Protein AF-A0A1Y5THR3-F1 (afdb_monomer_lite)

Foldseek 3Di:
DDPDPVVLVVVLVVLVVQLVDPPDDPVSNVVSVVVNVVSVVVSVVSVVLVVLVVVLVVVCVVPNPPCVVVRDPRDDPVVVPPDDD

Sequence (85 aa):
MSNSLSQLNDHLFAQIDRLSATGLTAEQIDTEVKRAGAIVSVSDTIIDTAKTQLVAAKLFAEHGNHVLPMLPQIGSSTDIEGEKS

Organism: NCBI:txid658057

Secondary structure (DSSP, 8-state):
----HHHHHHHHHHHHHHHH-TT--HHHHHHHHHHHHHHHHHHHHHHHHHHHHHHHHHHHHHHGGGGGGGS---S-GGGS-S---

pLDDT: mean 82.18, std 16.51, range [38.66, 96.56]

Structure (mmCIF, N/CA/C/O backbone):
data_AF-A0A1Y5THR3-F1
#
_entry.id   AF-A0A1Y5THR3-F1
#
loop_
_atom_site.group_PDB
_atom_site.id
_atom_site.type_symbol
_atom_site.label_atom_id
_atom_site.label_alt_id
_atom_site.label_comp_id
_atom_site.label_asym_id
_atom_site.label_entity_id
_atom_site.label_seq_id
_atom_site.pdbx_PDB_ins_code
_atom_site.Cartn_x
_atom_site.Cartn_y
_atom_site.Cartn_z
_atom_site.occupancy
_atom_site.B_iso_or_equiv
_atom_site.auth_seq_id
_atom_site.auth_comp_id
_atom_site.auth_asym_id
_atom_site.auth_atom_id
_atom_site.pdbx_PDB_model_num
ATOM 1 N N . MET A 1 1 ? 7.476 15.226 -0.133 1.00 38.66 1 MET A N 1
ATOM 2 C CA . MET A 1 1 ? 6.986 13.937 0.400 1.00 38.66 1 MET A CA 1
ATOM 3 C C . MET A 1 1 ? 7.601 12.857 -0.468 1.00 38.66 1 MET A C 1
ATOM 5 O O . MET A 1 1 ? 7.482 12.988 -1.679 1.00 38.66 1 MET A O 1
ATOM 9 N N . SER A 1 2 ? 8.362 11.907 0.083 1.00 42.94 2 SER A N 1
ATOM 10 C CA . SER A 1 2 ? 9.025 10.899 -0.757 1.00 42.94 2 SER A CA 1
ATOM 11 C C . SER A 1 2 ? 8.105 9.693 -0.936 1.00 42.94 2 SER A C 1
ATOM 13 O O . SER A 1 2 ? 7.829 8.965 0.004 1.00 42.94 2 SER A O 1
ATOM 15 N N . ASN A 1 3 ? 7.603 9.484 -2.150 1.00 63.91 3 ASN A N 1
ATOM 16 C CA . ASN A 1 3 ? 6.647 8.421 -2.476 1.00 63.91 3 ASN A CA 1
ATOM 17 C C . ASN A 1 3 ? 7.329 7.038 -2.501 1.00 63.91 3 ASN A C 1
ATOM 19 O O . ASN A 1 3 ? 7.494 6.438 -3.559 1.00 63.91 3 ASN A O 1
ATOM 23 N N . SER A 1 4 ? 7.783 6.552 -1.345 1.00 73.31 4 SER A N 1
ATOM 24 C CA . SER A 1 4 ? 8.526 5.294 -1.219 1.00 73.31 4 SER A CA 1
ATOM 25 C C . SER A 1 4 ? 7.686 4.180 -0.592 1.00 73.31 4 SER A C 1
ATOM 27 O O . SER A 1 4 ? 6.873 4.418 0.302 1.00 73.31 4 SER A O 1
ATOM 29 N N . LEU A 1 5 ? 7.948 2.938 -1.012 1.00 79.88 5 LEU A N 1
ATOM 30 C CA . LEU A 1 5 ? 7.356 1.729 -0.424 1.00 79.88 5 LEU A CA 1
ATOM 31 C C . LEU A 1 5 ? 7.638 1.597 1.083 1.00 79.88 5 LEU A C 1
ATOM 33 O O . LEU A 1 5 ? 6.818 1.048 1.812 1.00 79.88 5 LEU A O 1
ATOM 37 N N . SER A 1 6 ? 8.772 2.123 1.561 1.00 81.12 6 SER A N 1
ATOM 38 C CA . SER A 1 6 ? 9.112 2.107 2.989 1.00 81.12 6 SER A CA 1
ATOM 39 C C . SER A 1 6 ? 8.126 2.929 3.818 1.00 81.12 6 SER A C 1
ATOM 41 O O . SER A 1 6 ? 7.600 2.423 4.800 1.00 81.12 6 SER A O 1
ATOM 43 N N . GLN A 1 7 ? 7.809 4.157 3.391 1.00 82.62 7 GLN A N 1
ATOM 44 C CA . GLN A 1 7 ? 6.854 5.007 4.115 1.00 82.62 7 GLN A CA 1
ATOM 45 C C . GLN A 1 7 ? 5.453 4.402 4.138 1.00 82.62 7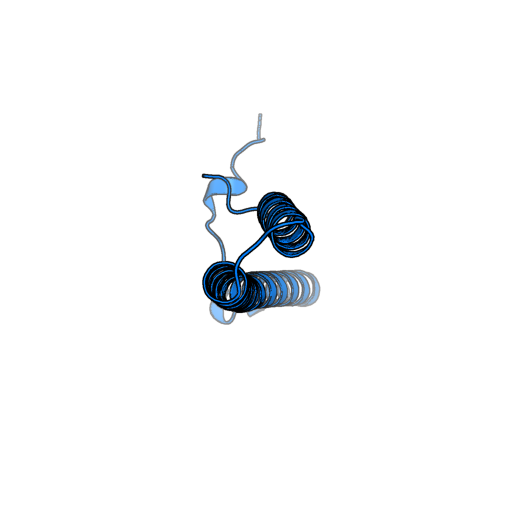 GLN A C 1
ATOM 47 O O . GLN A 1 7 ? 4.741 4.496 5.134 1.00 82.62 7 GLN A O 1
ATOM 52 N N . LEU A 1 8 ? 5.062 3.751 3.043 1.00 84.19 8 LEU A N 1
ATOM 53 C CA . LEU A 1 8 ? 3.797 3.036 2.976 1.00 84.19 8 LEU A CA 1
ATOM 54 C C . LEU A 1 8 ? 3.729 1.907 4.013 1.00 84.19 8 LEU A C 1
ATOM 56 O O . LEU A 1 8 ? 2.738 1.803 4.735 1.00 84.19 8 LEU A O 1
ATOM 60 N N . ASN A 1 9 ? 4.796 1.112 4.133 1.00 85.31 9 ASN A N 1
ATOM 61 C CA . ASN A 1 9 ? 4.899 0.077 5.161 1.00 85.31 9 ASN A CA 1
ATOM 62 C C . ASN A 1 9 ? 4.814 0.672 6.572 1.00 85.31 9 ASN A C 1
ATOM 64 O O . ASN A 1 9 ? 4.051 0.161 7.388 1.00 85.31 9 ASN A O 1
ATOM 68 N N . ASP A 1 10 ? 5.512 1.775 6.849 1.00 89.75 10 ASP A N 1
ATOM 69 C CA . ASP A 1 10 ? 5.456 2.441 8.157 1.00 89.75 10 ASP A CA 1
ATOM 70 C C . ASP A 1 10 ? 4.022 2.881 8.508 1.00 89.75 10 ASP A C 1
ATOM 72 O O . ASP A 1 10 ? 3.551 2.683 9.631 1.00 89.75 10 ASP A O 1
ATOM 76 N N . HIS A 1 11 ? 3.282 3.422 7.534 1.00 89.25 11 HIS A N 1
ATOM 77 C CA . HIS A 1 11 ? 1.878 3.793 7.718 1.00 89.25 11 HIS A CA 1
ATOM 78 C C . HIS A 1 11 ? 0.967 2.587 7.977 1.00 89.25 11 HIS A C 1
ATOM 80 O O . HIS A 1 11 ? 0.061 2.686 8.810 1.00 89.25 11 HIS A O 1
ATOM 86 N N . LEU A 1 12 ? 1.201 1.463 7.293 1.00 88.00 12 LEU A N 1
ATOM 87 C CA . LEU A 1 12 ? 0.463 0.218 7.508 1.00 88.00 12 LEU A CA 1
ATOM 88 C C . LEU A 1 12 ? 0.728 -0.354 8.906 1.00 88.00 12 LEU A C 1
ATOM 90 O O . LEU A 1 12 ? -0.221 -0.707 9.604 1.00 88.00 12 LEU A O 1
ATOM 94 N N . PHE A 1 13 ? 1.983 -0.375 9.360 1.00 91.62 13 PHE A N 1
ATOM 95 C CA . PHE A 1 13 ? 2.322 -0.828 10.711 1.00 91.62 13 PHE A CA 1
ATOM 96 C C . PHE A 1 13 ? 1.717 0.073 11.788 1.00 91.62 13 PHE A C 1
ATOM 98 O O . PHE A 1 13 ? 1.065 -0.425 12.703 1.00 91.62 13 PHE A O 1
ATOM 105 N N . ALA A 1 14 ? 1.794 1.395 11.625 1.00 92.69 14 ALA A N 1
ATOM 106 C CA . ALA A 1 14 ? 1.142 2.324 12.547 1.00 92.69 14 ALA A CA 1
ATOM 107 C C . ALA A 1 14 ? -0.389 2.135 12.598 1.00 92.69 14 ALA A C 1
ATOM 109 O O . ALA A 1 14 ? -1.023 2.406 13.620 1.00 92.69 14 ALA A O 1
ATOM 110 N N . GLN A 1 15 ? -1.008 1.695 11.498 1.00 91.19 15 GLN A N 1
ATOM 111 C CA . GLN A 1 15 ? -2.434 1.379 11.461 1.00 91.19 15 GLN A CA 1
ATOM 112 C C . GLN A 1 15 ? -2.756 0.072 12.204 1.00 91.19 15 GLN A C 1
ATOM 114 O O . GLN A 1 15 ? -3.784 0.008 12.879 1.00 91.19 15 GLN A O 1
ATOM 119 N N . ILE A 1 16 ? -1.879 -0.935 12.126 1.00 90.56 16 ILE A N 1
ATOM 120 C CA . ILE A 1 16 ? -1.976 -2.172 12.919 1.00 90.56 16 ILE A CA 1
ATOM 121 C C . ILE A 1 16 ? -1.880 -1.849 14.415 1.00 90.56 16 ILE A C 1
ATOM 123 O O . ILE A 1 16 ? -2.731 -2.293 15.186 1.00 90.56 16 ILE A O 1
ATOM 127 N N . ASP A 1 17 ? -0.925 -1.009 14.815 1.00 93.00 17 ASP A N 1
ATOM 128 C CA . ASP A 1 17 ? -0.765 -0.594 16.212 1.00 93.00 17 ASP A CA 1
ATOM 129 C C . ASP A 1 17 ? -2.022 0.113 16.734 1.00 93.00 17 ASP A C 1
ATOM 131 O O . ASP A 1 17 ? -2.522 -0.225 17.809 1.00 93.00 17 ASP A O 1
ATOM 135 N N . ARG A 1 18 ? -2.597 1.034 15.943 1.00 91.81 18 ARG A N 1
ATOM 136 C CA . ARG A 1 18 ? -3.861 1.706 16.285 1.00 91.81 18 ARG A CA 1
ATOM 137 C C . ARG A 1 18 ? -5.010 0.722 16.469 1.00 91.81 18 ARG A C 1
ATOM 139 O O . ARG A 1 18 ? -5.743 0.854 17.438 1.00 91.81 18 ARG A O 1
ATOM 146 N N . LEU A 1 19 ? -5.159 -0.261 15.582 1.00 90.81 19 LEU A N 1
ATOM 147 C CA . LEU A 1 19 ? -6.206 -1.285 15.693 1.00 90.81 19 LEU A CA 1
ATOM 148 C C . LEU A 1 19 ? -6.009 -2.213 16.901 1.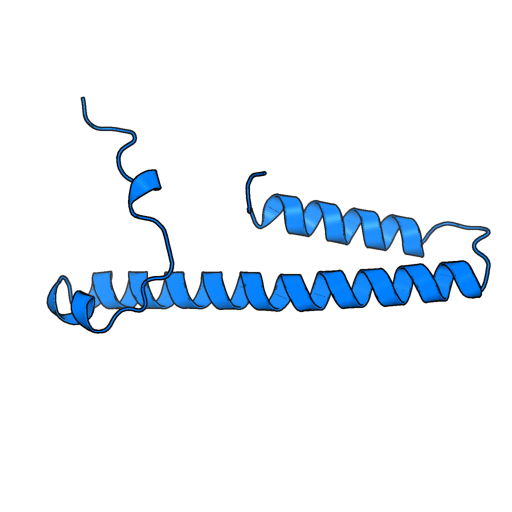00 90.81 19 LEU A C 1
ATOM 150 O O . LEU A 1 19 ? -6.984 -2.737 17.432 1.00 90.81 19 LEU A O 1
ATOM 154 N N . SER A 1 20 ? -4.763 -2.408 17.338 1.00 89.50 20 SER A N 1
ATOM 155 C CA . SER A 1 20 ? -4.419 -3.231 18.504 1.00 89.50 20 SER A CA 1
ATOM 156 C C . SER A 1 20 ? -4.584 -2.508 19.848 1.00 89.50 20 SER A C 1
ATOM 158 O O . SER A 1 20 ? -4.475 -3.133 20.906 1.00 89.50 20 SER A O 1
ATOM 160 N N . ALA A 1 21 ? -4.833 -1.193 19.825 1.00 93.50 21 ALA A N 1
ATOM 161 C CA . ALA A 1 21 ? -4.943 -0.383 21.027 1.00 93.50 21 ALA A CA 1
ATOM 162 C C . ALA A 1 21 ? -6.106 -0.852 21.915 1.00 93.50 21 ALA A C 1
ATOM 164 O O . ALA A 1 21 ? -7.218 -1.122 21.460 1.00 93.50 21 ALA A O 1
ATOM 165 N N . THR A 1 22 ? -5.850 -0.923 23.220 1.00 90.62 22 THR A N 1
ATOM 166 C CA . THR A 1 22 ? -6.878 -1.287 24.202 1.00 90.62 22 THR A CA 1
ATOM 167 C C . THR A 1 22 ? -7.759 -0.084 24.539 1.00 90.62 22 THR A C 1
ATOM 169 O O . THR A 1 22 ? -7.306 1.059 24.518 1.00 90.62 22 THR A O 1
ATOM 172 N N . GLY A 1 23 ? -9.031 -0.336 24.858 1.00 93.25 23 GLY A N 1
ATOM 173 C CA . GLY A 1 23 ? -9.968 0.712 25.282 1.00 93.25 23 GLY A CA 1
ATOM 174 C C . GLY A 1 23 ? -10.619 1.514 24.151 1.00 93.25 23 GLY A C 1
ATOM 175 O O . GLY A 1 23 ? -11.235 2.540 24.428 1.00 93.25 23 GLY A O 1
ATOM 176 N N . LEU A 1 24 ? -10.514 1.059 22.900 1.00 93.62 24 LEU A N 1
ATOM 177 C CA . LEU A 1 24 ? -11.243 1.658 21.783 1.00 93.62 24 LEU A CA 1
ATOM 178 C C . LEU A 1 24 ? -12.748 1.385 21.880 1.00 93.62 24 LEU A C 1
ATOM 180 O O . LEU A 1 24 ? -13.172 0.279 22.226 1.00 93.62 24 LEU A O 1
ATOM 184 N N . THR A 1 25 ? -13.558 2.378 21.515 1.00 96.56 25 THR A N 1
ATOM 185 C CA . THR A 1 25 ? -14.999 2.180 21.315 1.00 96.56 25 THR A CA 1
ATOM 186 C C . THR A 1 25 ? -15.274 1.477 19.985 1.00 96.56 25 THR A C 1
ATOM 188 O O . THR A 1 25 ? -14.427 1.448 19.088 1.00 96.56 25 THR A O 1
ATOM 191 N N . ALA A 1 26 ? -16.485 0.940 19.821 1.00 94.56 26 ALA A N 1
ATOM 192 C CA . ALA A 1 26 ? -16.898 0.298 18.573 1.00 94.56 26 ALA A CA 1
ATOM 193 C C . ALA A 1 26 ? -16.793 1.251 17.364 1.00 94.56 26 ALA A C 1
ATOM 195 O O . ALA A 1 26 ? -16.328 0.855 16.299 1.00 94.56 26 ALA A O 1
ATOM 196 N N . GLU A 1 27 ? -17.153 2.524 17.540 1.00 95.94 27 GLU A N 1
ATOM 197 C CA . GLU A 1 27 ? -17.077 3.558 16.500 1.00 95.94 27 GLU A CA 1
ATOM 198 C C . GLU A 1 27 ? -15.629 3.898 16.125 1.00 95.94 27 GLU A C 1
ATOM 200 O O . GLU A 1 27 ? -15.323 4.161 14.958 1.00 95.94 27 GLU A O 1
ATOM 205 N N . GLN A 1 28 ? -14.721 3.887 17.104 1.00 94.88 28 GLN A N 1
ATOM 206 C CA . GLN A 1 28 ? -13.296 4.103 16.856 1.00 94.88 28 GLN A CA 1
ATOM 207 C C . GLN A 1 28 ? -12.694 2.932 16.080 1.00 94.88 28 GLN A C 1
ATOM 209 O O . GLN A 1 28 ? -11.972 3.161 15.112 1.00 94.88 28 GLN A O 1
ATOM 214 N N . ILE A 1 29 ? -13.046 1.693 16.440 1.00 94.62 29 ILE A N 1
ATOM 215 C CA . ILE A 1 29 ? -12.632 0.499 15.692 1.00 94.62 29 ILE A CA 1
ATOM 216 C C . ILE A 1 29 ? -13.134 0.580 14.247 1.00 94.62 29 ILE A C 1
ATOM 218 O O . ILE A 1 29 ? -12.340 0.422 13.324 1.00 94.62 29 ILE A O 1
ATOM 222 N N . ASP A 1 30 ? -14.415 0.890 14.030 1.00 95.25 30 ASP A N 1
ATOM 223 C CA . ASP A 1 30 ? -14.985 1.030 12.682 1.00 95.25 30 ASP A CA 1
ATOM 224 C C . ASP A 1 30 ? -14.262 2.109 11.853 1.00 95.25 30 ASP A C 1
ATOM 226 O O . ASP A 1 30 ? -13.944 1.910 10.677 1.00 95.25 30 ASP A O 1
ATOM 230 N N . THR A 1 31 ? -13.915 3.233 12.483 1.00 95.31 31 THR A N 1
ATOM 231 C CA . THR A 1 31 ? -13.142 4.306 11.842 1.00 95.31 31 THR A CA 1
ATOM 232 C C . THR A 1 31 ? -11.745 3.837 11.433 1.00 95.31 31 THR A C 1
ATOM 234 O O . THR A 1 31 ? -11.312 4.089 10.305 1.00 95.31 31 THR A O 1
ATOM 237 N N . GLU A 1 32 ? -11.030 3.148 12.323 1.00 93.62 32 GLU A N 1
ATOM 238 C CA . GLU A 1 32 ? -9.690 2.636 12.030 1.00 93.62 32 GLU A CA 1
ATOM 239 C C . GLU A 1 32 ? -9.725 1.514 10.979 1.00 93.62 32 GLU A C 1
ATOM 241 O O . GLU A 1 32 ? -8.850 1.466 10.118 1.00 93.62 32 GLU A O 1
ATOM 246 N N . VAL A 1 33 ? -10.761 0.670 10.959 1.00 93.81 33 VAL A N 1
ATOM 247 C CA . VAL A 1 33 ? -10.959 -0.346 9.909 1.00 93.81 33 VAL A CA 1
ATOM 248 C C . VAL A 1 33 ? -11.161 0.313 8.544 1.00 93.81 33 VAL A C 1
ATOM 250 O O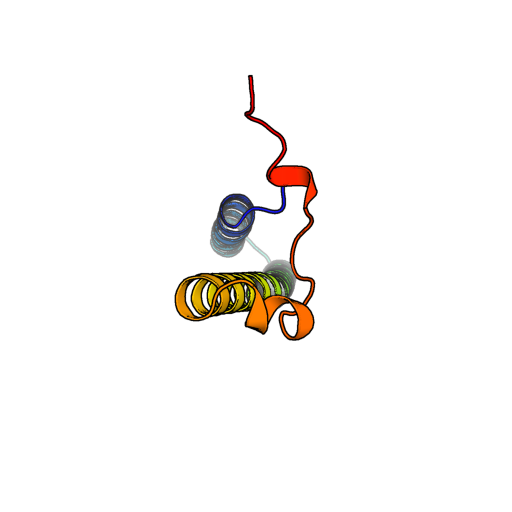 . VAL A 1 33 ? -10.497 -0.058 7.574 1.00 93.81 33 VAL A O 1
ATOM 253 N N . LYS A 1 34 ? -12.020 1.338 8.454 1.00 95.38 34 LYS A N 1
ATOM 254 C CA . LYS A 1 34 ? -12.238 2.093 7.207 1.00 95.38 34 LYS A CA 1
ATOM 255 C C . LYS A 1 34 ? -10.962 2.776 6.727 1.00 95.38 34 LYS A C 1
ATOM 257 O O . LYS A 1 34 ? -10.647 2.731 5.538 1.00 95.38 34 LYS A O 1
ATOM 262 N N . ARG A 1 35 ? -10.203 3.380 7.647 1.00 92.06 35 ARG A N 1
ATOM 263 C CA . ARG A 1 35 ? -8.920 4.015 7.328 1.00 92.06 35 ARG A CA 1
ATOM 264 C C . ARG A 1 35 ? -7.903 2.993 6.824 1.00 92.06 35 ARG A C 1
ATOM 266 O O . ARG A 1 35 ? -7.271 3.241 5.802 1.00 92.06 35 ARG A O 1
ATOM 273 N N . ALA A 1 36 ? -7.781 1.849 7.495 1.00 92.56 36 ALA A N 1
ATOM 274 C CA . ALA A 1 36 ? -6.904 0.764 7.069 1.00 92.56 36 ALA A CA 1
ATOM 275 C C . ALA A 1 36 ? -7.250 0.281 5.656 1.00 92.56 36 ALA A C 1
ATOM 277 O O . ALA A 1 36 ? -6.364 0.192 4.810 1.00 92.56 36 ALA A O 1
ATOM 278 N N . GLY A 1 37 ? -8.537 0.064 5.370 1.00 92.94 37 GLY A N 1
ATOM 279 C CA . GLY A 1 37 ? -9.001 -0.331 4.039 1.00 92.94 37 GLY A CA 1
ATOM 280 C C . GLY A 1 37 ? -8.645 0.687 2.951 1.00 92.94 37 GLY A C 1
ATOM 281 O O . GLY A 1 37 ? -8.163 0.308 1.886 1.00 92.94 37 GLY A O 1
ATOM 282 N N . ALA A 1 38 ? -8.809 1.984 3.230 1.00 93.81 38 ALA A N 1
ATOM 283 C CA . ALA A 1 38 ? -8.422 3.039 2.294 1.00 93.81 38 ALA A CA 1
ATOM 284 C C . ALA A 1 38 ? -6.904 3.057 2.030 1.00 93.81 38 ALA A C 1
ATOM 286 O O . ALA A 1 38 ? -6.488 3.189 0.879 1.00 93.81 38 ALA A O 1
ATOM 287 N N . ILE A 1 39 ? -6.077 2.877 3.069 1.00 89.50 39 ILE A N 1
ATOM 288 C CA . ILE A 1 39 ? -4.615 2.809 2.919 1.00 89.50 39 ILE A CA 1
ATOM 289 C C . ILE A 1 39 ? -4.223 1.600 2.066 1.00 89.50 39 ILE A C 1
ATOM 291 O O . ILE A 1 39 ? -3.418 1.753 1.149 1.00 89.50 39 ILE A O 1
ATOM 295 N N . VAL A 1 40 ? -4.804 0.422 2.313 1.00 90.50 40 VAL A N 1
ATOM 296 C CA . VAL A 1 40 ? -4.537 -0.790 1.517 1.00 90.50 40 VAL A CA 1
ATOM 297 C C . VAL A 1 40 ? -4.909 -0.573 0.049 1.00 90.50 40 VAL A C 1
ATOM 299 O O . VAL A 1 40 ? -4.096 -0.834 -0.829 1.00 90.50 40 VAL A O 1
ATOM 302 N N . SER A 1 41 ? -6.074 0.012 -0.235 1.00 92.56 41 SER A N 1
ATOM 303 C CA . SER A 1 41 ? -6.500 0.272 -1.617 1.00 92.56 41 SER A CA 1
ATOM 304 C C . SER A 1 41 ? -5.543 1.203 -2.378 1.00 92.56 41 SER A C 1
ATOM 306 O O . SER A 1 41 ? -5.207 0.952 -3.539 1.00 92.56 41 SER A O 1
ATOM 308 N N . VAL A 1 42 ? -5.058 2.266 -1.728 1.00 86.94 42 VAL A N 1
ATOM 309 C CA . VAL A 1 42 ? -4.044 3.149 -2.326 1.00 86.94 42 VAL A CA 1
ATOM 310 C C . VAL A 1 42 ? -2.706 2.415 -2.478 1.00 86.94 42 VAL A C 1
ATOM 312 O O . VAL A 1 42 ? -2.033 2.572 -3.497 1.00 86.94 42 VAL A O 1
ATOM 315 N N . SER A 1 43 ? -2.344 1.576 -1.502 1.00 87.50 43 SER A N 1
ATOM 316 C CA . SER A 1 43 ? -1.126 0.755 -1.520 1.00 87.50 43 SER A CA 1
ATOM 317 C C . SER A 1 43 ? -1.078 -0.173 -2.730 1.00 87.50 43 SER A C 1
ATOM 319 O O . SER A 1 43 ? -0.062 -0.223 -3.423 1.00 87.50 43 SER A O 1
ATOM 321 N N . ASP A 1 44 ? -2.185 -0.856 -3.021 1.00 91.25 44 ASP A N 1
ATOM 322 C CA . ASP A 1 44 ? -2.296 -1.774 -4.157 1.00 91.25 44 ASP A CA 1
ATOM 323 C C . ASP A 1 44 ? -2.035 -1.047 -5.484 1.00 91.25 44 ASP A C 1
ATOM 325 O O . ASP A 1 44 ? -1.257 -1.516 -6.315 1.00 91.25 44 ASP A O 1
ATOM 329 N N . THR A 1 45 ? -2.579 0.165 -5.637 1.00 89.31 45 THR A N 1
ATOM 330 C CA . THR A 1 45 ? -2.366 1.000 -6.834 1.00 89.31 45 THR A CA 1
ATOM 331 C C . THR A 1 45 ? -0.890 1.388 -7.008 1.00 89.31 45 THR A C 1
ATOM 333 O O . THR A 1 45 ? -0.356 1.375 -8.123 1.00 89.31 45 THR A O 1
ATOM 336 N N . ILE A 1 46 ? -0.199 1.711 -5.909 1.00 86.50 46 ILE A N 1
ATOM 337 C CA . ILE A 1 46 ? 1.238 2.034 -5.917 1.00 86.50 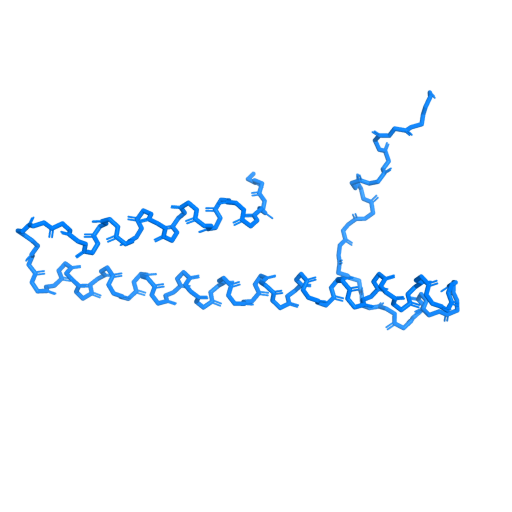46 ILE A CA 1
ATOM 338 C C . ILE A 1 46 ? 2.061 0.803 -6.315 1.00 86.50 46 ILE A C 1
ATOM 340 O O . ILE A 1 46 ? 2.956 0.899 -7.157 1.00 86.50 46 ILE A O 1
ATOM 344 N N . ILE A 1 47 ? 1.748 -0.360 -5.741 1.00 88.06 47 ILE A N 1
ATOM 345 C CA . ILE A 1 47 ? 2.438 -1.619 -6.035 1.00 88.06 47 ILE A CA 1
ATOM 346 C C . ILE A 1 47 ? 2.258 -2.003 -7.506 1.00 88.06 47 ILE A C 1
ATOM 348 O O . ILE A 1 47 ? 3.226 -2.393 -8.158 1.00 88.06 47 ILE A O 1
ATOM 352 N N . ASP A 1 48 ? 1.055 -1.867 -8.056 1.00 89.81 48 ASP A N 1
ATOM 353 C CA . ASP A 1 48 ? 0.793 -2.190 -9.460 1.00 89.81 48 ASP A CA 1
ATOM 354 C C . ASP A 1 48 ? 1.496 -1.224 -10.421 1.00 89.81 48 ASP A C 1
ATOM 356 O O . ASP A 1 48 ? 2.038 -1.645 -11.449 1.00 89.81 48 ASP A O 1
ATOM 360 N N . THR A 1 49 ? 1.613 0.049 -10.040 1.00 85.94 49 THR A N 1
ATOM 361 C CA . THR A 1 49 ? 2.453 1.019 -10.756 1.00 85.94 49 THR A CA 1
ATOM 362 C C . THR A 1 49 ? 3.920 0.574 -10.754 1.00 85.94 49 THR A C 1
ATOM 364 O O . THR A 1 49 ? 4.542 0.503 -11.816 1.00 85.94 49 THR A O 1
ATOM 367 N N . ALA A 1 50 ? 4.464 0.183 -9.595 1.00 86.88 50 ALA A N 1
ATOM 368 C CA . ALA A 1 50 ? 5.846 -0.289 -9.470 1.00 86.88 50 ALA A CA 1
ATOM 369 C C . ALA A 1 50 ? 6.103 -1.589 -10.259 1.00 86.88 50 ALA A C 1
ATOM 371 O O . ALA A 1 50 ? 7.131 -1.726 -10.926 1.00 86.88 50 ALA A O 1
ATOM 372 N N . LYS A 1 51 ? 5.155 -2.538 -10.255 1.00 89.06 51 LYS A N 1
ATOM 373 C CA . LYS A 1 51 ? 5.223 -3.744 -11.101 1.00 89.06 51 LYS A CA 1
ATOM 374 C C . LYS A 1 51 ? 5.280 -3.373 -12.579 1.00 89.06 51 LYS A C 1
ATOM 376 O O . LYS A 1 51 ? 6.079 -3.948 -13.316 1.00 89.06 51 LYS A O 1
ATOM 381 N N . THR A 1 52 ? 4.470 -2.406 -13.007 1.00 88.81 52 THR A N 1
ATOM 382 C CA . THR A 1 52 ? 4.444 -1.958 -14.404 1.00 88.81 52 THR A CA 1
ATOM 383 C C . THR A 1 52 ? 5.781 -1.331 -14.810 1.00 88.81 52 THR A C 1
ATOM 385 O O . THR A 1 52 ? 6.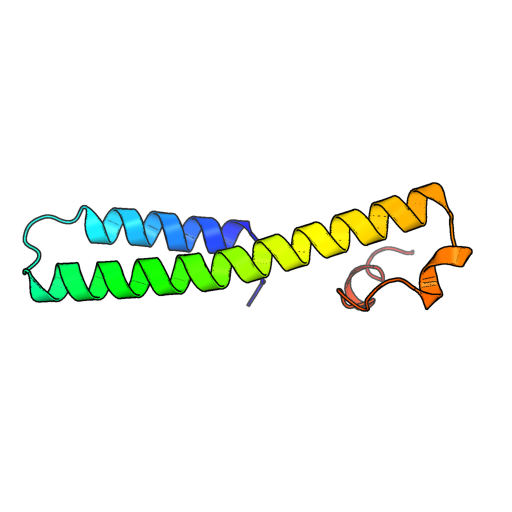306 -1.654 -15.874 1.00 88.81 52 THR A O 1
ATOM 388 N N . GLN A 1 53 ? 6.393 -0.524 -13.937 1.00 86.88 53 GLN A N 1
ATOM 389 C CA . GLN A 1 53 ? 7.746 0.011 -14.150 1.00 86.88 53 GLN A CA 1
ATOM 390 C C . GLN A 1 53 ? 8.793 -1.098 -14.290 1.00 86.88 53 GLN A C 1
ATOM 392 O O . GLN A 1 53 ? 9.633 -1.055 -15.187 1.00 86.88 53 GLN A O 1
ATOM 397 N N . LEU A 1 54 ? 8.729 -2.123 -13.438 1.00 89.25 54 LEU A N 1
ATOM 398 C CA . LEU A 1 54 ? 9.657 -3.250 -13.484 1.00 89.25 54 LEU A CA 1
ATOM 399 C C . LEU A 1 54 ? 9.500 -4.078 -14.767 1.00 89.25 54 LEU A C 1
ATOM 401 O O . LEU A 1 54 ? 10.497 -4.517 -15.339 1.00 89.25 54 LEU A O 1
ATOM 405 N N . VAL A 1 55 ? 8.270 -4.273 -15.248 1.00 90.94 55 VAL A N 1
ATOM 406 C CA . VAL A 1 55 ? 8.009 -4.915 -16.547 1.00 90.94 55 VAL A CA 1
ATOM 407 C C . VAL A 1 55 ? 8.573 -4.071 -17.691 1.00 90.94 55 VAL A C 1
ATOM 409 O O . VAL A 1 55 ? 9.240 -4.617 -18.565 1.00 90.94 55 VAL A O 1
ATOM 412 N N . ALA A 1 56 ? 8.377 -2.750 -17.661 1.00 87.69 56 ALA A N 1
ATOM 413 C CA . ALA A 1 56 ? 8.939 -1.844 -18.659 1.00 87.69 56 ALA A CA 1
ATOM 414 C C . ALA A 1 56 ? 10.477 -1.903 -18.690 1.00 87.69 56 ALA A C 1
ATOM 416 O O . ALA A 1 56 ? 11.072 -2.025 -19.761 1.00 87.69 56 ALA A O 1
ATOM 417 N N . ALA A 1 57 ? 11.118 -1.903 -17.517 1.00 88.38 57 ALA A N 1
ATOM 418 C CA . ALA A 1 57 ? 12.567 -2.029 -17.387 1.00 88.38 57 ALA A CA 1
ATOM 419 C C . ALA A 1 57 ? 13.092 -3.372 -17.923 1.00 88.38 57 ALA A C 1
ATOM 421 O O . ALA A 1 57 ? 14.100 -3.399 -18.627 1.00 88.38 57 ALA A O 1
ATOM 422 N N . LYS A 1 58 ? 12.395 -4.484 -17.644 1.00 91.69 58 LYS A N 1
ATOM 423 C CA . LYS A 1 58 ? 12.733 -5.805 -18.201 1.00 91.69 58 LYS A CA 1
ATOM 424 C C . LYS A 1 58 ? 12.617 -5.828 -19.720 1.00 91.69 58 LYS A C 1
ATOM 426 O O . LYS A 1 58 ? 13.550 -6.251 -20.391 1.00 91.69 58 LYS A O 1
ATOM 431 N N . LEU A 1 59 ? 11.507 -5.323 -20.258 1.00 91.31 59 LEU A N 1
ATOM 432 C CA . LEU A 1 59 ? 11.280 -5.301 -21.699 1.00 91.31 59 LEU A CA 1
ATOM 433 C C . LEU A 1 59 ? 12.358 -4.475 -22.413 1.00 91.31 59 LEU A C 1
ATOM 435 O O . LEU A 1 59 ? 12.865 -4.895 -23.452 1.00 91.31 59 LEU A O 1
ATOM 439 N N . PHE A 1 60 ? 12.748 -3.339 -21.825 1.00 88.75 60 PHE A N 1
ATOM 440 C CA . PHE A 1 60 ? 13.860 -2.526 -22.308 1.00 88.75 60 PHE A CA 1
ATOM 441 C C . PHE A 1 60 ? 15.201 -3.266 -22.246 1.00 88.75 60 PHE A C 1
ATOM 443 O O . PHE A 1 60 ? 15.955 -3.230 -23.213 1.00 88.75 60 PHE A O 1
ATOM 450 N N . ALA A 1 61 ? 15.500 -3.964 -21.148 1.00 90.75 61 ALA A N 1
ATOM 451 C CA . ALA A 1 61 ? 16.730 -4.746 -21.026 1.00 90.75 61 ALA A CA 1
ATOM 452 C C . ALA A 1 61 ? 16.816 -5.880 -22.067 1.00 90.75 61 ALA A C 1
ATOM 454 O O . ALA A 1 61 ? 17.904 -6.185 -22.549 1.00 90.75 61 ALA A O 1
ATOM 455 N N . GLU A 1 62 ? 15.681 -6.479 -22.433 1.00 93.88 62 GLU A N 1
ATOM 456 C CA . GLU A 1 62 ? 15.600 -7.581 -23.400 1.00 93.88 62 GLU A CA 1
ATOM 457 C C . GLU A 1 62 ? 15.627 -7.115 -24.868 1.00 93.88 62 GLU A C 1
ATOM 459 O O . GLU A 1 62 ? 16.232 -7.776 -25.709 1.00 93.88 62 GLU A O 1
ATOM 464 N N . HIS A 1 63 ? 14.985 -5.987 -25.191 1.00 92.38 63 HIS A N 1
ATOM 465 C CA . HIS A 1 63 ? 14.736 -5.564 -26.581 1.00 92.38 63 HIS A CA 1
ATOM 466 C C . HIS A 1 63 ? 15.386 -4.219 -26.953 1.00 92.38 63 HIS A C 1
ATOM 468 O O . HIS A 1 63 ? 15.321 -3.783 -28.107 1.00 92.38 63 HIS A O 1
ATOM 474 N N . GLY A 1 64 ? 16.008 -3.539 -25.990 1.00 89.00 64 GLY A N 1
ATOM 475 C CA . GLY A 1 64 ? 16.654 -2.245 -26.170 1.00 89.00 64 GLY A CA 1
ATOM 476 C C . GLY A 1 64 ? 15.688 -1.133 -26.584 1.00 89.00 64 GLY A C 1
ATOM 477 O O . GLY A 1 64 ? 14.506 -1.117 -26.242 1.00 89.00 64 GLY A O 1
ATOM 478 N N . ASN A 1 65 ? 16.188 -0.176 -27.365 1.00 89.12 65 ASN A N 1
ATOM 479 C CA . ASN A 1 65 ? 15.449 1.045 -27.706 1.00 89.12 65 ASN A CA 1
ATOM 480 C C . ASN A 1 65 ? 14.190 0.816 -28.563 1.00 89.12 65 ASN A C 1
ATOM 482 O O . ASN A 1 65 ? 13.350 1.710 -28.653 1.00 89.12 65 ASN A O 1
ATOM 486 N N . HIS A 1 66 ? 14.031 -0.356 -29.183 1.00 88.56 66 HIS A N 1
ATOM 487 C CA . HIS A 1 66 ? 12.893 -0.648 -30.060 1.00 88.56 66 HIS A CA 1
ATOM 488 C C . HIS A 1 66 ? 11.553 -0.680 -29.323 1.00 88.56 66 HIS A C 1
ATOM 490 O O . HIS A 1 66 ? 10.520 -0.417 -29.936 1.00 88.56 66 HIS A O 1
ATOM 496 N N . VAL A 1 67 ? 11.563 -0.963 -28.018 1.00 85.75 67 VAL A N 1
ATOM 497 C CA . VAL A 1 67 ? 10.336 -1.029 -27.213 1.00 85.75 67 VAL A CA 1
ATOM 498 C C . VAL A 1 67 ? 9.965 0.302 -26.568 1.00 85.75 67 VAL A C 1
ATOM 500 O O . VAL A 1 67 ? 8.831 0.447 -26.126 1.00 85.75 67 VAL A O 1
ATOM 503 N N . LEU A 1 68 ? 10.862 1.297 -26.566 1.00 83.44 68 LEU A N 1
ATOM 504 C CA . LEU A 1 68 ? 10.615 2.608 -25.949 1.00 83.44 68 LEU A CA 1
ATOM 505 C C . LEU A 1 68 ? 9.312 3.286 -26.414 1.00 83.44 68 LEU A C 1
ATOM 507 O O . LEU A 1 68 ? 8.604 3.795 -25.550 1.00 83.44 68 LEU A O 1
ATOM 511 N N . PRO A 1 69 ? 8.925 3.266 -27.710 1.00 88.31 69 PRO A N 1
ATOM 512 C CA . PRO A 1 69 ? 7.661 3.866 -28.149 1.00 88.31 69 PRO A CA 1
ATOM 513 C C . PRO A 1 69 ? 6.411 3.160 -27.602 1.00 88.31 69 PRO A C 1
ATOM 515 O O . PRO A 1 69 ? 5.323 3.725 -27.650 1.00 88.31 69 PRO A O 1
ATOM 518 N N . MET A 1 70 ? 6.557 1.917 -27.131 1.00 83.25 70 MET A N 1
ATOM 519 C CA . MET A 1 70 ? 5.474 1.085 -26.601 1.00 83.25 70 MET A CA 1
ATOM 520 C C . MET A 1 70 ? 5.445 1.051 -25.069 1.00 83.25 70 MET A C 1
ATOM 522 O O . MET A 1 70 ? 4.478 0.554 -24.493 1.00 83.25 70 MET A O 1
ATOM 526 N N . LEU A 1 71 ? 6.489 1.551 -24.398 1.00 84.75 71 LEU A N 1
ATOM 527 C CA . LEU A 1 71 ? 6.533 1.581 -22.942 1.00 84.75 71 LEU A CA 1
ATOM 528 C C . LEU A 1 71 ? 5.655 2.713 -22.401 1.00 84.75 71 LEU A C 1
ATOM 530 O O . LEU A 1 71 ? 5.711 3.839 -22.901 1.00 84.75 71 LEU A O 1
ATOM 534 N N . PRO A 1 72 ? 4.854 2.449 -21.357 1.00 77.06 72 PRO A N 1
ATOM 535 C CA . PRO A 1 72 ? 4.067 3.493 -20.730 1.00 77.06 72 PRO A CA 1
ATOM 536 C C . PRO A 1 72 ? 5.001 4.483 -20.014 1.00 77.06 72 PRO A C 1
ATOM 538 O O . PRO A 1 72 ? 5.995 4.087 -19.400 1.00 77.06 72 PRO A O 1
ATOM 541 N N . GLN A 1 73 ? 4.681 5.779 -20.070 1.00 73.94 73 GLN A N 1
ATOM 542 C CA . GLN A 1 73 ? 5.416 6.818 -19.340 1.00 73.94 73 GLN A CA 1
ATOM 543 C C . GLN A 1 73 ? 5.098 6.733 -17.843 1.00 73.94 73 GLN A C 1
ATOM 545 O O . GLN A 1 73 ? 4.242 7.447 -17.327 1.00 73.94 73 GLN A O 1
ATOM 550 N N . ILE A 1 74 ? 5.764 5.814 -17.149 1.00 68.75 74 ILE A N 1
ATOM 551 C CA . ILE A 1 74 ? 5.576 5.574 -15.719 1.00 68.75 74 ILE A CA 1
ATOM 552 C C . ILE A 1 74 ? 6.914 5.833 -15.032 1.00 68.75 74 ILE A C 1
ATOM 554 O O . ILE A 1 74 ? 7.720 4.931 -14.834 1.00 68.75 74 ILE A O 1
ATOM 558 N N . GLY A 1 75 ? 7.171 7.093 -14.695 1.00 60.41 75 GLY A N 1
ATOM 559 C CA . GLY A 1 75 ? 8.417 7.554 -14.077 1.00 60.41 75 GLY A CA 1
ATOM 560 C C . GLY A 1 75 ? 8.896 8.862 -14.702 1.00 60.41 75 GLY A C 1
ATOM 561 O O . GLY A 1 75 ? 8.706 9.091 -15.894 1.00 60.41 75 GLY A O 1
ATOM 562 N N . SER A 1 76 ? 9.490 9.741 -13.898 1.00 50.97 76 SER A N 1
ATOM 563 C CA . SER A 1 76 ? 10.104 10.981 -14.375 1.00 50.97 76 SER A CA 1
ATOM 564 C C . SER A 1 76 ? 11.586 10.755 -14.670 1.00 50.97 76 SER A C 1
ATOM 566 O O . SER A 1 76 ? 12.314 10.230 -13.832 1.00 50.97 76 SER A O 1
ATOM 568 N N . SER A 1 77 ? 12.057 11.196 -15.838 1.00 53.16 77 SER A N 1
ATOM 569 C CA . SER A 1 77 ? 13.476 11.164 -16.235 1.00 53.16 77 SER A CA 1
ATOM 570 C C . SER A 1 77 ? 14.404 11.985 -15.324 1.00 53.16 77 SER A C 1
ATOM 572 O O . SER A 1 77 ? 15.619 11.897 -15.455 1.00 53.16 77 SER A O 1
ATOM 574 N N . THR A 1 78 ? 13.852 12.770 -14.396 1.00 45.41 78 THR A N 1
ATOM 575 C CA . THR A 1 78 ? 14.581 13.676 -13.498 1.00 45.41 78 THR A CA 1
ATOM 576 C C . THR A 1 78 ? 15.373 12.995 -12.382 1.00 45.41 78 THR A C 1
ATOM 578 O O . THR A 1 78 ? 16.225 13.654 -11.798 1.00 45.41 78 THR A O 1
ATOM 581 N N . ASP A 1 79 ? 15.167 11.705 -12.104 1.00 46.94 79 ASP A N 1
ATOM 582 C CA . ASP A 1 79 ? 15.889 11.023 -11.012 1.00 46.94 79 ASP A CA 1
ATOM 583 C C . ASP A 1 79 ? 17.189 10.331 -11.476 1.00 46.94 79 ASP A C 1
ATOM 585 O O . ASP A 1 79 ? 17.943 9.821 -10.650 1.00 46.94 79 ASP A O 1
ATOM 589 N N . ILE A 1 80 ? 17.481 10.315 -12.786 1.00 49.59 80 ILE A N 1
ATOM 590 C CA . ILE A 1 80 ? 18.662 9.633 -13.360 1.00 49.5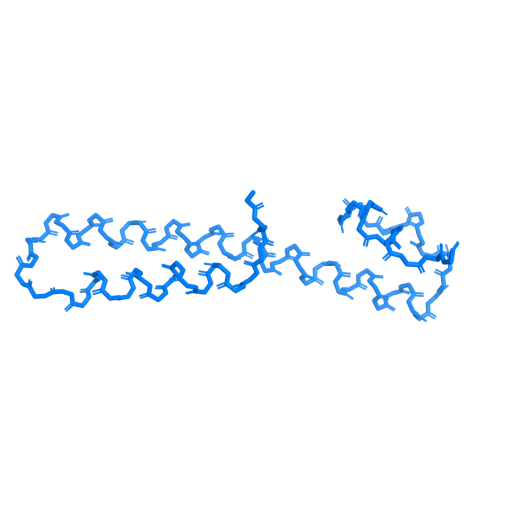9 80 ILE A CA 1
ATOM 591 C C . ILE A 1 80 ? 19.821 10.615 -13.657 1.00 49.59 80 ILE A C 1
ATOM 593 O O . ILE A 1 80 ? 20.956 10.192 -13.858 1.00 49.59 80 ILE A O 1
ATOM 597 N N . GLU A 1 81 ? 19.600 11.935 -13.613 1.00 39.28 81 GLU A N 1
ATOM 598 C CA . GLU A 1 81 ? 20.634 12.953 -13.914 1.00 39.28 81 GLU A CA 1
ATOM 599 C C . GLU A 1 81 ? 21.506 13.370 -12.711 1.00 39.28 81 GLU A C 1
ATOM 601 O O . GLU A 1 81 ? 22.158 14.411 -12.726 1.00 39.28 81 GLU A O 1
ATOM 606 N N . GLY A 1 82 ? 21.566 12.544 -11.669 1.00 46.12 82 GLY A N 1
ATOM 607 C CA . GLY A 1 82 ? 22.304 12.829 -10.440 1.00 46.12 82 GLY A CA 1
ATOM 608 C C . GLY A 1 82 ? 23.590 12.031 -10.242 1.00 46.12 82 GLY A C 1
ATOM 609 O O . GLY A 1 82 ? 23.803 11.611 -9.120 1.00 46.12 82 GLY A O 1
ATOM 610 N N . GLU A 1 83 ? 24.402 11.773 -11.276 1.00 43.84 83 GLU A N 1
ATOM 611 C CA . GLU A 1 83 ? 25.836 11.417 -11.137 1.00 43.84 83 GLU A CA 1
ATOM 612 C C . GLU A 1 83 ? 26.504 11.250 -12.519 1.00 43.84 83 GLU A C 1
ATOM 614 O O . GLU A 1 83 ? 26.748 10.149 -13.013 1.00 43.84 83 GLU A O 1
ATOM 619 N N . LYS A 1 84 ? 26.839 12.364 -13.176 1.00 42.03 84 LYS A N 1
ATOM 620 C CA . LYS A 1 84 ? 27.981 12.397 -14.101 1.00 42.03 84 LYS A CA 1
ATOM 621 C C . LYS A 1 84 ? 28.794 13.662 -13.842 1.00 42.03 84 LYS A C 1
ATOM 623 O O . LYS A 1 84 ? 28.285 14.751 -14.065 1.00 42.03 84 LYS A O 1
ATOM 628 N N . SER A 1 85 ? 30.010 13.408 -13.342 1.00 38.78 85 SER A N 1
ATOM 629 C CA . SER A 1 85 ? 31.247 14.210 -13.280 1.00 38.78 85 SER A CA 1
ATOM 630 C C . SER A 1 85 ? 31.173 15.728 -13.373 1.00 38.78 85 SER A C 1
ATOM 632 O O . SER A 1 85 ? 30.790 16.241 -14.444 1.00 38.78 85 SER A O 1
#

Radius of gyration: 19.06 Å; chains: 1; bounding box: 48×22×55 Å